Protein AF-A0A961TNY3-F1 (afdb_monomer_lite)

Structure (mmCIF, N/CA/C/O backbone):
data_AF-A0A961TNY3-F1
#
_entry.id   AF-A0A961TNY3-F1
#
loop_
_atom_site.group_PDB
_atom_site.id
_atom_site.type_symbol
_atom_site.label_atom_id
_atom_site.label_alt_id
_atom_site.label_comp_id
_atom_site.label_asym_id
_atom_site.label_entity_id
_atom_site.label_seq_id
_atom_site.pdbx_PDB_ins_code
_atom_site.Cartn_x
_atom_site.Cartn_y
_atom_site.Cartn_z
_atom_site.occupancy
_atom_site.B_iso_or_equiv
_atom_site.auth_seq_id
_atom_site.auth_comp_id
_atom_site.auth_asym_id
_atom_site.auth_atom_id
_atom_site.pdbx_PDB_model_num
ATOM 1 N N . MET A 1 1 ? 1.656 -13.535 7.777 1.00 94.44 1 MET A N 1
ATOM 2 C CA . MET A 1 1 ? 2.368 -12.496 8.569 1.00 94.44 1 MET A CA 1
ATOM 3 C C . MET A 1 1 ? 1.475 -11.270 8.625 1.00 94.44 1 MET A C 1
ATOM 5 O O . MET A 1 1 ? 0.816 -11.018 7.625 1.00 94.44 1 MET A O 1
ATOM 9 N N . ILE A 1 2 ? 1.405 -10.568 9.757 1.00 97.38 2 ILE A N 1
ATOM 10 C CA . ILE A 1 2 ? 0.501 -9.423 9.947 1.00 97.38 2 ILE A CA 1
ATOM 11 C C . ILE A 1 2 ? 1.326 -8.156 10.177 1.00 97.38 2 ILE A C 1
ATOM 13 O O . ILE A 1 2 ? 2.306 -8.192 10.919 1.00 97.38 2 ILE A O 1
ATOM 17 N N . PHE A 1 3 ? 0.909 -7.055 9.556 1.00 98.00 3 PHE A N 1
ATOM 18 C CA . PHE A 1 3 ? 1.494 -5.730 9.724 1.00 98.00 3 PHE A CA 1
ATOM 19 C C . PHE A 1 3 ? 0.398 -4.728 10.071 1.00 98.00 3 PHE A C 1
ATOM 21 O O . PHE A 1 3 ? -0.585 -4.607 9.344 1.00 98.00 3 PHE A O 1
ATOM 28 N N . GLU A 1 4 ? 0.574 -4.002 11.168 1.00 98.12 4 GLU A N 1
ATOM 29 C CA . GLU A 1 4 ? -0.327 -2.929 11.582 1.00 98.12 4 GLU A CA 1
ATOM 30 C C . GLU A 1 4 ? 0.272 -1.584 11.165 1.00 98.12 4 GLU A C 1
ATOM 32 O O . GLU A 1 4 ? 1.422 -1.278 11.489 1.00 98.12 4 GLU A O 1
ATOM 37 N N . VAL A 1 5 ? -0.495 -0.785 10.424 1.00 98.12 5 VAL A N 1
ATOM 38 C CA . VAL A 1 5 ? -0.063 0.522 9.928 1.00 98.12 5 VAL A CA 1
ATOM 39 C C . VAL A 1 5 ? -1.028 1.605 10.400 1.00 98.12 5 VAL A C 1
ATOM 41 O O . VAL A 1 5 ? -2.150 1.682 9.891 1.00 98.12 5 VAL A O 1
ATOM 44 N N . PRO A 1 6 ? -0.595 2.480 11.324 1.00 98.00 6 PRO A N 1
ATOM 45 C CA . PRO A 1 6 ? -1.365 3.653 11.709 1.00 98.00 6 PRO A CA 1
ATOM 46 C C . PRO A 1 6 ? -1.552 4.608 10.529 1.00 98.00 6 PRO A C 1
ATOM 48 O O . PRO A 1 6 ? -0.603 4.935 9.809 1.00 98.00 6 PRO A O 1
ATOM 51 N N . LEU A 1 7 ? -2.776 5.090 10.350 1.00 97.44 7 LEU A N 1
ATOM 52 C CA . LEU A 1 7 ? -3.100 6.119 9.382 1.00 97.44 7 LEU A CA 1
ATOM 53 C C . LEU A 1 7 ? -2.862 7.503 9.980 1.00 97.44 7 LEU A C 1
ATOM 55 O O . LEU A 1 7 ? -3.238 7.818 11.104 1.00 97.44 7 LEU A O 1
ATOM 59 N N . THR A 1 8 ? -2.258 8.360 9.175 1.00 96.00 8 THR A N 1
ATOM 60 C CA . THR A 1 8 ? -1.970 9.760 9.475 1.00 96.00 8 THR A CA 1
ATOM 61 C C . THR A 1 8 ? -2.647 10.651 8.441 1.00 96.00 8 THR A C 1
ATOM 63 O O . THR A 1 8 ? -3.034 10.194 7.364 1.00 96.00 8 THR A O 1
ATOM 66 N N . GLU A 1 9 ? -2.693 11.956 8.692 1.00 94.81 9 GLU A N 1
ATOM 67 C CA . GLU A 1 9 ? -3.147 12.945 7.702 1.00 94.81 9 GLU A CA 1
ATOM 68 C C . GLU A 1 9 ? -2.421 12.820 6.348 1.00 94.81 9 GLU A C 1
ATOM 70 O O . GLU A 1 9 ? -2.994 13.068 5.285 1.00 94.81 9 GLU A O 1
ATOM 75 N N . GLY A 1 10 ? -1.155 12.379 6.350 1.00 94.19 10 GLY A N 1
ATOM 76 C CA . GLY A 1 10 ? -0.380 12.159 5.128 1.00 94.19 10 GLY A CA 1
ATOM 77 C C . GLY A 1 10 ? -1.018 11.134 4.185 1.00 94.19 10 GLY A C 1
ATOM 78 O O . GLY A 1 10 ? -0.955 11.303 2.963 1.00 94.19 10 GLY A O 1
ATOM 79 N N . ASN A 1 11 ? -1.688 10.117 4.734 1.00 96.38 11 ASN A N 1
ATOM 80 C CA . ASN A 1 11 ? -2.336 9.040 3.985 1.00 96.38 11 ASN A CA 1
ATOM 81 C C . ASN A 1 11 ? -3.505 9.545 3.127 1.00 96.38 11 ASN A C 1
ATOM 83 O O . ASN A 1 11 ? -3.664 9.092 1.985 1.00 96.38 11 ASN A O 1
ATOM 87 N N . PHE A 1 12 ? -4.248 10.528 3.642 1.00 94.75 12 PHE A N 1
ATOM 88 C CA . PHE A 1 12 ? -5.432 11.129 3.018 1.00 94.75 12 PHE A CA 1
ATOM 89 C C . PHE A 1 12 ? -5.103 12.392 2.215 1.00 94.75 12 PHE A C 1
ATOM 91 O O . PHE A 1 12 ? -5.727 12.625 1.183 1.00 94.75 12 PHE A O 1
ATOM 98 N N . GLY A 1 13 ? -4.056 13.127 2.605 1.00 86.69 13 GLY A N 1
ATOM 99 C CA . GLY A 1 13 ? -3.589 14.356 1.961 1.00 86.69 13 GLY A CA 1
ATOM 100 C C . GLY A 1 13 ? -4.195 15.626 2.565 1.00 86.69 13 GLY A C 1
ATOM 101 O O . GLY A 1 13 ? -5.336 15.638 3.003 1.00 86.69 13 GLY A O 1
ATOM 102 N N . LYS A 1 14 ? -3.422 16.723 2.570 1.00 73.31 14 LYS A N 1
ATOM 103 C CA . LYS A 1 14 ? -3.802 17.994 3.226 1.00 73.31 14 LYS A CA 1
ATOM 104 C C . LYS A 1 14 ? -4.776 18.867 2.423 1.00 73.31 14 LYS A C 1
ATOM 106 O O . LYS A 1 14 ? -5.480 19.686 3.000 1.00 73.31 14 LYS A O 1
ATOM 111 N N . SER A 1 15 ? -4.773 18.751 1.094 1.00 68.81 15 SER A N 1
ATOM 112 C CA . SER A 1 15 ? -5.558 19.621 0.191 1.00 68.81 15 SER A CA 1
ATOM 113 C C . SER A 1 15 ? -6.155 18.864 -1.002 1.00 68.81 15 SER A C 1
ATOM 115 O O . SER A 1 15 ? -6.640 19.468 -1.951 1.00 68.81 15 SER A O 1
ATOM 117 N N . GLY A 1 16 ? -6.093 17.531 -0.977 1.00 71.06 16 GLY A N 1
ATOM 118 C CA . GLY A 1 16 ? -6.570 16.654 -2.040 1.00 71.06 16 GLY A CA 1
ATOM 119 C C . GLY A 1 16 ? -6.332 15.190 -1.685 1.00 71.06 16 GLY A C 1
ATOM 120 O O . GLY A 1 16 ? -5.452 14.888 -0.879 1.00 71.06 16 GLY A O 1
ATOM 121 N N . ARG A 1 17 ? -7.113 14.289 -2.293 1.00 78.25 17 ARG A N 1
ATOM 122 C CA . ARG A 1 17 ? -7.058 12.851 -2.002 1.00 78.25 17 ARG A CA 1
ATOM 123 C C . ARG A 1 17 ? -5.699 12.267 -2.395 1.00 78.25 17 ARG A C 1
ATOM 125 O O . ARG A 1 17 ? -5.401 12.104 -3.577 1.00 78.25 17 ARG A O 1
ATOM 132 N N . ASN A 1 18 ? -4.887 11.925 -1.401 1.00 87.31 18 ASN A N 1
ATOM 133 C CA . ASN A 1 18 ? -3.617 11.236 -1.595 1.00 87.31 18 ASN A CA 1
ATOM 134 C C . ASN A 1 18 ? -3.860 9.726 -1.751 1.00 87.31 18 ASN A C 1
ATOM 136 O O . ASN A 1 18 ? -3.343 9.122 -2.690 1.00 87.31 18 ASN A O 1
ATOM 140 N N . ASN A 1 19 ? -4.682 9.134 -0.878 1.00 94.38 19 ASN A N 1
ATOM 141 C CA . ASN A 1 19 ? -5.127 7.735 -0.902 1.00 94.38 19 ASN A CA 1
ATOM 142 C C . ASN A 1 19 ? -3.975 6.723 -0.975 1.00 94.38 19 ASN A C 1
ATOM 144 O O . ASN A 1 19 ? -3.782 6.035 -1.980 1.00 94.38 19 ASN A O 1
ATOM 148 N N . HIS A 1 20 ? -3.185 6.639 0.092 1.00 96.44 20 HIS A N 1
ATOM 149 C CA . HIS A 1 20 ? -2.251 5.528 0.281 1.00 96.44 20 HIS A CA 1
ATOM 150 C C . HIS A 1 20 ? -2.070 5.139 1.719 1.00 96.44 20 HIS A C 1
ATOM 152 O O . HIS A 1 20 ? -2.271 5.948 2.615 1.00 96.44 20 HIS A O 1
ATOM 158 N N . VAL A 1 21 ? -1.545 3.935 1.893 1.00 97.31 21 VAL A N 1
ATOM 159 C CA . VAL A 1 21 ? -0.974 3.481 3.147 1.00 97.31 21 VAL A CA 1
ATOM 160 C C . VAL A 1 21 ? 0.547 3.460 3.019 1.00 97.31 21 VAL A C 1
ATOM 162 O O . VAL A 1 21 ? 1.076 3.107 1.958 1.00 97.31 21 VAL A O 1
ATOM 165 N N . TYR A 1 22 ? 1.232 3.905 4.071 1.00 97.50 22 TYR A N 1
ATOM 166 C CA . TYR A 1 22 ? 2.683 3.809 4.161 1.00 97.50 22 TYR A CA 1
ATOM 167 C C . TYR A 1 22 ? 3.069 2.350 4.415 1.00 97.50 22 TYR A C 1
ATOM 169 O O . TYR A 1 22 ? 2.428 1.671 5.208 1.00 97.50 22 TYR A O 1
ATOM 177 N N . ILE A 1 23 ? 4.071 1.844 3.705 1.00 97.31 23 ILE A N 1
ATOM 178 C CA . ILE A 1 23 ? 4.503 0.439 3.815 1.00 97.31 23 ILE A CA 1
ATOM 179 C C . ILE A 1 23 ? 5.985 0.305 4.159 1.00 97.31 23 ILE A C 1
ATOM 181 O O . ILE A 1 23 ? 6.539 -0.786 4.094 1.00 97.31 23 ILE A O 1
ATOM 185 N N . ASP A 1 24 ? 6.655 1.404 4.498 1.00 95.31 24 ASP A N 1
ATOM 186 C CA . ASP A 1 24 ? 8.077 1.430 4.848 1.00 95.31 24 ASP A CA 1
ATOM 187 C C . ASP A 1 24 ? 8.428 0.448 5.975 1.00 95.31 24 ASP A C 1
ATOM 189 O O . ASP A 1 24 ? 9.480 -0.190 5.923 1.00 95.31 24 ASP A O 1
ATOM 193 N N . THR A 1 25 ? 7.512 0.243 6.924 1.00 94.12 25 THR A N 1
ATOM 194 C CA . THR A 1 25 ? 7.700 -0.669 8.058 1.00 94.12 25 THR A CA 1
ATOM 195 C C . THR A 1 25 ? 7.737 -2.144 7.670 1.00 94.12 25 THR A C 1
ATOM 197 O O . THR A 1 25 ? 8.281 -2.934 8.433 1.00 94.12 25 THR A O 1
ATOM 200 N N . PHE A 1 26 ? 7.213 -2.539 6.503 1.00 95.88 26 PHE A N 1
ATOM 201 C CA . PHE A 1 26 ? 7.146 -3.951 6.099 1.00 95.88 26 PHE A CA 1
ATOM 202 C C . PHE A 1 26 ? 7.512 -4.232 4.638 1.00 95.88 26 PHE A C 1
ATOM 204 O O . PHE A 1 26 ? 7.515 -5.386 4.217 1.00 95.88 26 PHE A O 1
ATOM 211 N N . VAL A 1 27 ? 7.887 -3.220 3.851 1.00 95.50 27 VAL A N 1
ATOM 212 C CA . VAL A 1 27 ? 8.274 -3.393 2.438 1.00 95.50 27 VAL A CA 1
ATOM 213 C C . VAL A 1 27 ? 9.414 -4.400 2.256 1.00 95.50 27 VAL A C 1
ATOM 215 O O . VAL A 1 27 ? 9.480 -5.091 1.245 1.00 95.50 27 VAL A O 1
ATOM 218 N N . HIS A 1 28 ? 10.288 -4.525 3.256 1.00 94.06 28 HIS A N 1
ATOM 219 C CA . HIS A 1 28 ? 11.398 -5.475 3.272 1.00 94.06 28 HIS A CA 1
ATOM 220 C C . HIS A 1 28 ? 10.949 -6.946 3.343 1.00 94.06 28 HIS A C 1
ATOM 222 O O . HIS A 1 28 ? 11.729 -7.829 2.991 1.00 94.06 28 HIS A O 1
ATOM 228 N N . ALA A 1 29 ? 9.714 -7.209 3.779 1.00 95.38 29 ALA A N 1
ATOM 229 C CA . ALA A 1 29 ? 9.116 -8.540 3.824 1.00 95.38 29 ALA A CA 1
ATOM 230 C C . ALA A 1 29 ? 8.437 -8.937 2.499 1.00 95.38 29 ALA A C 1
ATOM 232 O O . ALA A 1 29 ? 7.957 -10.063 2.370 1.00 95.38 29 ALA A O 1
ATOM 233 N N . LEU A 1 30 ? 8.376 -8.029 1.518 1.00 96.12 30 LEU A N 1
ATOM 234 C CA . LEU A 1 30 ? 7.741 -8.266 0.224 1.00 96.12 30 LEU A CA 1
ATOM 235 C C . LEU A 1 30 ? 8.769 -8.683 -0.847 1.00 96.12 30 LEU A C 1
ATOM 237 O O . LEU A 1 30 ? 9.946 -8.319 -0.752 1.00 96.12 30 LEU A O 1
ATOM 241 N N . PRO A 1 31 ? 8.352 -9.417 -1.898 1.00 97.31 31 PRO A N 1
ATOM 242 C CA . PRO A 1 31 ? 9.239 -9.766 -3.003 1.00 97.31 31 PRO A CA 1
ATOM 243 C C . PRO A 1 31 ? 9.814 -8.524 -3.688 1.00 97.31 31 PRO A C 1
ATOM 245 O O . PRO A 1 31 ? 9.101 -7.572 -3.992 1.00 97.31 31 PRO A O 1
ATOM 248 N N . LYS A 1 32 ? 11.122 -8.525 -3.959 1.00 96.94 32 LYS A N 1
ATOM 249 C CA . LYS A 1 32 ? 11.817 -7.357 -4.534 1.00 96.94 32 LYS A CA 1
ATOM 250 C C . LYS A 1 32 ? 11.407 -7.056 -5.978 1.00 96.94 32 LYS A C 1
ATOM 252 O O . LYS A 1 32 ? 11.535 -5.922 -6.429 1.00 96.94 32 LYS A O 1
ATOM 257 N N . ASP A 1 33 ? 10.912 -8.055 -6.696 1.00 98.00 33 ASP A N 1
ATOM 258 C CA . ASP A 1 33 ? 10.478 -7.972 -8.090 1.00 98.00 33 ASP A CA 1
ATOM 259 C C . ASP A 1 33 ? 9.089 -7.329 -8.269 1.00 98.00 33 ASP A C 1
ATOM 261 O O . ASP A 1 33 ? 8.612 -7.228 -9.398 1.00 98.00 33 ASP A O 1
ATOM 265 N N . ILE A 1 34 ? 8.474 -6.823 -7.188 1.00 98.12 34 ILE A N 1
ATOM 266 C CA . ILE A 1 34 ? 7.285 -5.949 -7.241 1.00 98.12 34 ILE A CA 1
ATOM 267 C C . ILE A 1 34 ? 7.631 -4.455 -7.265 1.00 98.12 34 ILE A C 1
ATOM 269 O O . ILE A 1 34 ? 6.737 -3.605 -7.232 1.00 98.12 34 ILE A O 1
ATOM 273 N N . VAL A 1 35 ? 8.919 -4.109 -7.297 1.00 98.00 35 VAL A N 1
ATOM 274 C CA . VAL A 1 35 ? 9.385 -2.725 -7.415 1.00 98.00 35 VAL A CA 1
ATOM 275 C C . VAL A 1 35 ? 9.532 -2.360 -8.891 1.00 98.00 35 VAL A C 1
ATOM 277 O O . VAL A 1 35 ? 10.302 -2.972 -9.627 1.00 98.00 35 VAL A O 1
ATOM 280 N N . GLY A 1 36 ? 8.781 -1.348 -9.320 1.00 97.19 36 GLY A N 1
ATOM 281 C CA . GLY A 1 36 ? 8.774 -0.829 -10.683 1.00 97.19 36 GLY A CA 1
ATOM 282 C C . GLY A 1 36 ? 9.478 0.518 -10.812 1.00 97.19 36 GLY A C 1
ATOM 283 O O . GLY A 1 36 ? 10.024 1.084 -9.862 1.00 97.19 36 GLY A O 1
ATOM 284 N N . GLY A 1 37 ? 9.430 1.084 -12.012 1.00 97.12 37 GLY A N 1
ATOM 285 C CA . GLY A 1 37 ? 9.952 2.418 -12.279 1.00 97.12 37 GLY A CA 1
ATOM 286 C C . GLY A 1 37 ? 9.095 3.542 -11.682 1.00 97.12 37 GLY A C 1
ATOM 287 O O . GLY A 1 37 ? 8.077 3.339 -11.009 1.00 97.12 37 GLY A O 1
ATOM 288 N N . SER A 1 38 ? 9.513 4.778 -11.946 1.00 96.19 38 SER A N 1
ATOM 289 C CA . SER A 1 38 ? 8.889 5.971 -11.357 1.00 96.19 38 SER A CA 1
ATOM 290 C C . SER A 1 38 ? 7.502 6.316 -11.911 1.00 96.19 38 SER A C 1
ATOM 292 O O . SER A 1 38 ? 6.796 7.141 -11.329 1.00 96.19 38 SER A O 1
ATOM 294 N N . SER A 1 39 ? 7.079 5.677 -13.005 1.00 93.75 39 SER A N 1
ATOM 295 C CA . SER A 1 39 ? 5.774 5.876 -13.639 1.00 93.75 39 SER A CA 1
ATOM 296 C C . SER A 1 39 ? 5.166 4.550 -14.104 1.00 93.75 39 SER A C 1
ATOM 298 O O . SER A 1 39 ? 5.846 3.527 -14.170 1.00 93.75 39 SER A O 1
ATOM 300 N N . ARG A 1 40 ? 3.877 4.574 -14.470 1.00 92.00 40 ARG A N 1
ATOM 301 C CA . ARG A 1 40 ? 3.151 3.401 -14.998 1.00 92.00 40 ARG A CA 1
ATOM 302 C C . ARG A 1 40 ? 3.727 2.847 -16.303 1.00 92.00 40 ARG A C 1
ATOM 304 O O . ARG A 1 40 ? 3.492 1.684 -16.594 1.00 92.00 40 ARG A O 1
ATOM 311 N N . ALA A 1 41 ? 4.480 3.653 -17.054 1.00 95.12 41 ALA A N 1
ATOM 312 C CA . ALA A 1 41 ? 5.163 3.206 -18.269 1.00 95.12 41 ALA A CA 1
ATOM 313 C C . ALA A 1 41 ? 6.294 2.203 -17.975 1.00 95.12 41 ALA A C 1
ATOM 315 O O . ALA A 1 41 ? 6.728 1.486 -18.867 1.00 95.12 41 ALA A O 1
ATOM 316 N N . PHE A 1 42 ? 6.745 2.140 -16.720 1.00 95.56 42 PHE A N 1
ATOM 317 C CA . PHE A 1 42 ? 7.788 1.239 -16.250 1.00 95.56 42 PHE A CA 1
ATOM 318 C C . PHE A 1 42 ? 7.220 0.390 -15.101 1.00 95.56 42 PHE A C 1
ATOM 320 O O . PHE A 1 42 ? 7.426 0.715 -13.924 1.00 95.56 42 PHE A O 1
ATOM 327 N N . PRO A 1 43 ? 6.410 -0.636 -15.405 1.00 95.25 43 PRO A N 1
ATOM 328 C CA . PRO A 1 43 ? 5.863 -1.521 -14.385 1.00 95.25 43 PRO A CA 1
ATOM 329 C C . PRO A 1 43 ? 6.961 -2.382 -13.751 1.00 95.25 43 PRO A C 1
ATOM 331 O O . PRO A 1 43 ? 8.031 -2.577 -14.328 1.00 95.25 43 PRO A O 1
ATOM 334 N N . ALA A 1 44 ? 6.689 -2.893 -12.555 1.00 97.69 44 ALA A N 1
ATOM 335 C CA . ALA A 1 44 ? 7.521 -3.926 -11.951 1.00 97.69 44 ALA A CA 1
ATOM 336 C C . ALA A 1 44 ? 7.492 -5.242 -12.759 1.00 97.69 44 ALA A C 1
ATOM 338 O O . ALA A 1 44 ? 6.492 -5.512 -13.434 1.00 97.69 44 ALA A O 1
ATOM 339 N N . PRO A 1 45 ? 8.537 -6.089 -12.656 1.00 97.81 45 PRO A N 1
ATOM 340 C CA . PRO A 1 45 ? 8.543 -7.429 -13.250 1.00 97.81 45 PRO A CA 1
ATOM 341 C C . PRO A 1 45 ? 7.356 -8.301 -12.822 1.00 97.81 45 PRO A C 1
ATOM 343 O O . PRO A 1 45 ? 6.829 -9.072 -13.623 1.00 97.81 45 PRO A O 1
ATOM 346 N N . ARG A 1 46 ? 6.916 -8.171 -11.565 1.00 98.19 46 ARG A N 1
ATOM 347 C CA . ARG A 1 46 ? 5.721 -8.828 -11.030 1.00 98.19 46 ARG A CA 1
ATOM 348 C C . ARG A 1 46 ? 4.847 -7.838 -10.282 1.00 98.19 46 ARG A C 1
ATOM 350 O O . ARG A 1 46 ? 5.298 -6.794 -9.826 1.00 98.19 46 ARG A O 1
ATOM 357 N N . LYS A 1 47 ? 3.573 -8.185 -10.130 1.00 98.12 47 LYS A N 1
ATOM 358 C CA . LYS A 1 47 ? 2.630 -7.422 -9.314 1.00 98.12 47 LYS A CA 1
ATOM 359 C C . LYS A 1 47 ? 2.239 -8.201 -8.070 1.00 98.12 47 LYS A C 1
ATOM 361 O O . LYS A 1 47 ? 2.272 -9.430 -8.053 1.00 98.12 47 LYS A O 1
ATOM 366 N N . ILE A 1 48 ? 1.834 -7.459 -7.052 1.00 98.44 48 ILE A N 1
ATOM 367 C CA . ILE A 1 48 ? 1.209 -7.971 -5.839 1.00 98.44 48 ILE A CA 1
ATOM 368 C C . ILE A 1 48 ? -0.293 -7.691 -5.893 1.00 98.44 48 ILE A C 1
ATOM 370 O O . ILE A 1 48 ? -0.720 -6.645 -6.383 1.00 98.44 48 ILE A O 1
ATOM 374 N N . THR A 1 49 ? -1.100 -8.625 -5.404 1.00 98.75 49 THR A N 1
ATOM 375 C CA . THR A 1 49 ? -2.546 -8.438 -5.258 1.00 98.75 49 THR A CA 1
ATOM 376 C C . THR A 1 49 ? -2.844 -7.839 -3.891 1.00 98.75 49 THR A C 1
ATOM 378 O O . THR A 1 49 ? -2.440 -8.403 -2.877 1.00 98.75 49 THR A O 1
ATOM 381 N N . LEU A 1 50 ? -3.565 -6.724 -3.862 1.00 98.69 50 LEU A N 1
ATOM 382 C CA . LEU A 1 50 ? -4.235 -6.229 -2.663 1.00 98.69 50 LEU A CA 1
ATOM 383 C C . LEU A 1 50 ? -5.683 -6.712 -2.690 1.00 98.69 50 LEU A C 1
ATOM 385 O O . LEU A 1 50 ? -6.328 -6.599 -3.733 1.00 98.69 50 LEU A O 1
ATOM 389 N N . GLU A 1 51 ? -6.192 -7.217 -1.572 1.00 98.38 51 GLU A N 1
ATOM 390 C CA . GLU A 1 51 ? -7.589 -7.631 -1.434 1.00 98.38 51 GLU A CA 1
ATOM 391 C C . GLU A 1 51 ? -8.232 -7.098 -0.149 1.00 98.38 51 GLU A C 1
ATOM 393 O O . GLU A 1 51 ? -7.573 -7.003 0.881 1.00 98.38 51 GLU A O 1
ATOM 398 N N . TYR A 1 52 ? -9.519 -6.765 -0.197 1.00 98.31 52 TYR A N 1
ATOM 399 C CA . TYR A 1 52 ? -10.365 -6.514 0.976 1.00 98.31 52 TYR A CA 1
ATOM 400 C C . TYR A 1 52 ? -11.813 -6.830 0.607 1.00 98.31 52 TYR A C 1
ATOM 402 O O . TYR A 1 52 ? -12.225 -6.507 -0.501 1.00 98.31 52 TYR A O 1
ATOM 410 N N . ASP A 1 53 ? -12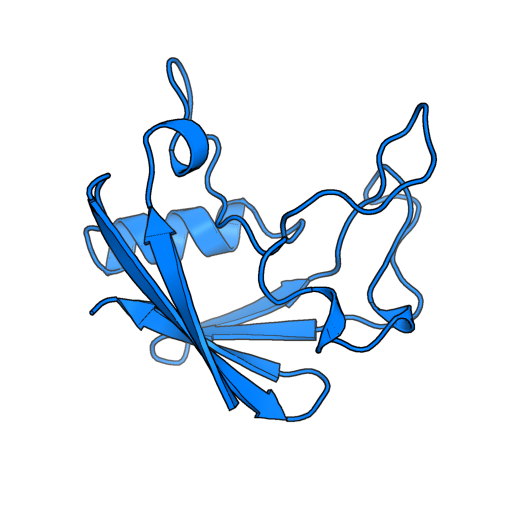.577 -7.453 1.507 1.00 96.31 53 ASP A N 1
ATOM 411 C CA . ASP A 1 53 ? -14.028 -7.676 1.347 1.00 96.31 53 ASP A CA 1
ATOM 412 C C . ASP A 1 53 ? -14.456 -8.181 -0.056 1.00 96.31 53 ASP A C 1
ATOM 414 O O . ASP A 1 53 ? -15.366 -7.660 -0.692 1.00 96.31 53 ASP A O 1
ATOM 418 N N . GLY A 1 54 ? -13.709 -9.146 -0.610 1.00 95.56 54 GLY A N 1
ATOM 419 C CA . GLY A 1 54 ? -13.943 -9.702 -1.953 1.00 95.56 54 GLY A CA 1
ATOM 420 C C . GLY A 1 54 ? -13.457 -8.846 -3.136 1.00 95.56 54 GLY A C 1
ATOM 421 O O . GLY A 1 54 ? -13.360 -9.355 -4.253 1.00 95.56 54 GLY A O 1
ATOM 422 N N . TYR A 1 55 ? -13.077 -7.587 -2.921 1.00 98.06 55 TYR A N 1
ATOM 423 C CA . TYR A 1 55 ? -12.440 -6.734 -3.924 1.00 98.06 55 TYR A CA 1
ATOM 424 C C . TYR A 1 55 ? -10.948 -7.031 -4.043 1.00 98.06 55 TYR A C 1
ATOM 426 O O . TYR A 1 55 ? -10.270 -7.261 -3.044 1.00 98.06 55 TYR A O 1
ATOM 434 N N . TYR A 1 56 ? -10.412 -6.953 -5.262 1.00 97.88 56 TYR A N 1
ATOM 435 C CA . TYR A 1 56 ? -8.993 -7.171 -5.533 1.00 97.88 56 TYR A CA 1
ATOM 436 C C . TYR A 1 56 ? -8.428 -6.175 -6.550 1.00 97.88 56 TYR A C 1
ATOM 438 O O . TYR A 1 56 ? -9.128 -5.672 -7.433 1.00 97.88 56 TYR A O 1
ATOM 446 N N . CYS A 1 57 ? -7.133 -5.887 -6.432 1.00 98.25 57 CYS A N 1
ATOM 447 C CA . CYS A 1 57 ? -6.392 -5.057 -7.375 1.00 98.25 57 CYS A CA 1
ATOM 448 C C . CYS A 1 57 ? -4.926 -5.484 -7.438 1.00 98.25 57 CYS A C 1
ATOM 450 O O . CYS A 1 57 ? -4.268 -5.630 -6.410 1.00 98.25 57 CYS A O 1
ATOM 452 N N . GLU A 1 58 ? -4.395 -5.640 -8.649 1.00 98.31 58 GLU A N 1
ATOM 453 C CA . GLU A 1 58 ? -2.959 -5.809 -8.839 1.00 98.31 58 GLU A CA 1
ATOM 454 C C . GLU A 1 58 ? -2.235 -4.461 -8.805 1.00 98.31 58 GLU A C 1
ATOM 456 O O . GLU A 1 58 ? -2.641 -3.494 -9.455 1.00 98.31 58 GLU A O 1
ATOM 461 N N . THR A 1 59 ? -1.105 -4.410 -8.112 1.00 98.31 59 THR A N 1
ATOM 462 C CA . THR A 1 59 ? -0.283 -3.208 -7.989 1.00 98.31 59 THR A CA 1
ATOM 463 C C . THR A 1 59 ? 1.200 -3.547 -7.929 1.00 98.31 59 THR A C 1
ATOM 465 O O . THR A 1 59 ? 1.599 -4.694 -7.754 1.00 98.31 59 THR A O 1
ATOM 468 N N . ASP A 1 60 ? 2.021 -2.515 -8.047 1.00 98.31 60 ASP A N 1
ATOM 469 C CA . ASP A 1 60 ? 3.446 -2.533 -7.764 1.00 98.31 60 ASP A CA 1
ATOM 470 C C . ASP A 1 60 ? 3.825 -1.391 -6.807 1.00 98.31 60 ASP A C 1
ATOM 472 O O . ASP A 1 60 ? 2.974 -0.591 -6.382 1.00 98.31 60 ASP A O 1
ATOM 476 N N . ILE A 1 61 ? 5.109 -1.338 -6.454 1.00 98.19 61 ILE A N 1
ATOM 477 C CA . ILE A 1 61 ? 5.731 -0.251 -5.701 1.00 98.19 61 ILE A CA 1
ATOM 478 C C . ILE A 1 61 ? 6.502 0.627 -6.697 1.00 98.19 61 ILE A C 1
ATOM 480 O O . ILE A 1 61 ? 7.444 0.146 -7.326 1.00 98.19 61 ILE A O 1
ATOM 484 N N . PRO A 1 62 ? 6.137 1.907 -6.881 1.00 97.75 62 PRO A N 1
ATOM 485 C CA . PRO A 1 62 ? 6.888 2.801 -7.749 1.00 97.75 62 PRO A CA 1
ATOM 486 C C . PRO A 1 62 ? 8.205 3.219 -7.094 1.00 97.75 62 PRO A C 1
ATOM 488 O O . PRO A 1 62 ? 8.328 3.253 -5.872 1.00 97.75 62 PRO A O 1
ATOM 491 N N . THR A 1 63 ? 9.162 3.649 -7.906 1.00 97.88 63 THR A N 1
ATOM 492 C CA . THR A 1 63 ? 10.403 4.278 -7.434 1.00 97.88 63 THR A CA 1
ATOM 493 C C . THR A 1 63 ? 10.332 5.805 -7.493 1.00 97.88 63 THR A C 1
ATOM 495 O O . THR A 1 63 ? 9.492 6.416 -8.164 1.00 97.88 63 THR A O 1
ATOM 498 N N . ASP A 1 64 ? 11.195 6.471 -6.737 1.00 96.81 64 ASP A N 1
ATOM 499 C CA . ASP A 1 64 ? 11.413 7.901 -6.856 1.00 96.81 64 ASP A CA 1
ATOM 500 C C . ASP A 1 64 ? 12.243 8.209 -8.109 1.00 96.81 64 ASP A C 1
ATOM 502 O O . ASP A 1 64 ? 13.280 7.596 -8.350 1.00 96.81 64 ASP A O 1
ATOM 506 N N . ARG A 1 65 ? 11.795 9.178 -8.915 1.00 95.94 65 ARG A N 1
ATOM 507 C CA . ARG A 1 65 ? 12.407 9.485 -10.217 1.00 95.94 65 ARG A CA 1
ATOM 508 C C . ARG A 1 65 ? 13.848 9.978 -10.095 1.00 95.94 65 ARG A C 1
ATOM 510 O O . ARG A 1 65 ? 14.633 9.747 -11.005 1.00 95.94 65 ARG A O 1
ATOM 517 N N . ARG A 1 66 ? 14.180 10.683 -9.011 1.00 95.81 66 ARG A N 1
ATOM 518 C CA . ARG A 1 66 ? 15.499 11.299 -8.829 1.00 95.81 66 ARG A CA 1
ATOM 519 C C . ARG A 1 66 ? 16.491 10.324 -8.211 1.00 95.81 66 ARG A C 1
ATOM 521 O O . ARG A 1 66 ? 17.654 10.320 -8.585 1.00 95.81 66 ARG A O 1
ATOM 528 N N . THR A 1 67 ? 16.039 9.535 -7.241 1.00 96.31 67 THR A N 1
ATOM 529 C CA . THR A 1 67 ? 16.924 8.668 -6.448 1.00 96.31 67 THR A CA 1
ATOM 530 C C . THR A 1 67 ? 16.898 7.203 -6.872 1.00 96.31 67 THR A C 1
ATOM 532 O O . THR A 1 67 ? 17.756 6.444 -6.435 1.00 96.31 67 THR A O 1
ATOM 535 N N . GLY A 1 68 ? 15.907 6.778 -7.661 1.00 94.31 68 GLY A N 1
ATOM 536 C CA . GLY A 1 68 ? 15.693 5.373 -8.022 1.00 94.31 68 GLY A CA 1
ATOM 537 C C . GLY A 1 68 ? 15.240 4.484 -6.858 1.00 94.31 68 GLY A C 1
ATOM 538 O O . GLY A 1 68 ? 15.044 3.288 -7.045 1.00 94.31 68 GLY A O 1
ATOM 539 N N . LYS A 1 69 ? 15.057 5.039 -5.652 1.00 95.06 69 LYS A N 1
ATOM 540 C CA . LYS A 1 69 ? 14.679 4.273 -4.456 1.00 95.06 69 LYS A CA 1
ATOM 541 C C . LYS A 1 69 ? 13.180 3.955 -4.448 1.00 95.06 69 LYS A C 1
ATOM 543 O O . LYS A 1 69 ? 12.403 4.787 -4.920 1.00 95.06 69 LYS A O 1
ATOM 548 N N . PRO A 1 70 ? 12.741 2.808 -3.899 1.00 95.94 70 PRO A N 1
ATOM 549 C CA . PRO A 1 70 ? 11.319 2.508 -3.744 1.00 95.94 70 PRO A CA 1
ATOM 550 C C . PRO A 1 70 ? 10.593 3.604 -2.958 1.00 95.94 70 PRO A C 1
ATOM 552 O O . PRO A 1 70 ? 11.106 4.108 -1.957 1.00 95.94 70 PRO A O 1
ATOM 555 N N . ARG A 1 71 ? 9.393 3.978 -3.403 1.00 96.19 71 ARG A N 1
ATOM 556 C CA . ARG A 1 71 ? 8.487 4.827 -2.624 1.00 96.19 71 ARG A CA 1
ATOM 557 C C . ARG A 1 71 ? 7.806 3.978 -1.550 1.00 96.19 71 ARG A C 1
ATOM 559 O O . ARG A 1 71 ? 7.540 2.803 -1.791 1.00 96.19 71 ARG A O 1
ATOM 566 N N . PRO A 1 72 ? 7.453 4.555 -0.394 1.00 95.94 72 PRO A N 1
ATOM 567 C CA . PRO A 1 72 ? 6.896 3.798 0.722 1.00 95.94 72 PRO A CA 1
ATOM 568 C C . PRO A 1 72 ? 5.393 3.532 0.545 1.00 95.94 72 PRO A C 1
ATOM 570 O O . PRO A 1 72 ? 4.636 3.678 1.495 1.00 95.94 72 PRO A O 1
ATOM 573 N N . PHE A 1 73 ? 4.921 3.208 -0.665 1.00 97.12 73 PHE A N 1
ATOM 574 C CA . PHE A 1 73 ? 3.503 2.942 -0.928 1.00 97.12 73 PHE A CA 1
ATOM 575 C C . PHE A 1 73 ? 3.259 2.145 -2.206 1.00 97.12 73 PHE A C 1
ATOM 577 O O . PHE A 1 73 ? 4.058 2.177 -3.139 1.00 97.12 73 PHE A O 1
ATOM 584 N N . PHE A 1 74 ? 2.081 1.528 -2.297 1.00 97.69 74 PHE A N 1
ATOM 585 C CA . PHE A 1 74 ? 1.584 0.919 -3.530 1.00 97.69 74 PHE A CA 1
ATOM 586 C C . PHE A 1 74 ? 1.042 1.952 -4.524 1.00 97.69 74 PHE A C 1
ATOM 588 O O . PHE A 1 74 ? 0.414 2.951 -4.156 1.00 97.69 74 PHE A O 1
ATOM 595 N N . ARG A 1 75 ? 1.240 1.695 -5.820 1.00 96.00 75 ARG A N 1
ATOM 596 C CA . ARG A 1 75 ? 0.778 2.570 -6.906 1.00 96.00 75 ARG A CA 1
ATOM 597 C C . ARG A 1 75 ? -0.753 2.627 -7.046 1.00 96.00 75 ARG A C 1
ATOM 599 O O . ARG A 1 75 ? -1.269 3.587 -7.623 1.00 96.00 75 ARG A O 1
ATOM 606 N N . ALA A 1 76 ? -1.492 1.647 -6.527 1.00 96.12 76 ALA A N 1
ATOM 607 C CA . ALA A 1 76 ? -2.952 1.545 -6.621 1.00 96.12 76 ALA A CA 1
ATOM 608 C C . ALA A 1 76 ? -3.730 2.538 -5.725 1.00 96.12 76 ALA A C 1
ATOM 610 O O . ALA A 1 76 ? -4.597 2.154 -4.943 1.00 96.12 76 ALA A O 1
ATOM 611 N N . ARG A 1 77 ? -3.479 3.844 -5.887 1.00 95.50 77 ARG A N 1
ATOM 612 C CA . ARG A 1 77 ? -4.106 4.923 -5.093 1.00 95.50 77 ARG A CA 1
ATOM 613 C C . ARG A 1 77 ? -5.635 4.907 -5.145 1.00 95.50 77 ARG A C 1
ATOM 615 O O . ARG A 1 77 ? -6.296 5.148 -4.145 1.00 95.50 77 ARG A O 1
ATOM 622 N N . GLY A 1 78 ? -6.209 4.596 -6.309 1.00 96.00 78 GLY A N 1
ATOM 623 C CA . GLY A 1 78 ? -7.663 4.494 -6.466 1.00 96.00 78 GLY A CA 1
ATOM 624 C C . GLY A 1 78 ? -8.270 3.336 -5.670 1.00 96.00 78 GLY A C 1
ATOM 625 O O . GLY A 1 78 ? -9.337 3.493 -5.087 1.00 96.00 78 GLY A O 1
ATOM 626 N N . PHE A 1 79 ? -7.578 2.194 -5.594 1.00 97.88 79 PHE A N 1
ATOM 627 C CA . PHE A 1 79 ? -8.028 1.046 -4.804 1.00 97.88 79 PHE A CA 1
ATOM 628 C C . PHE A 1 79 ? -7.960 1.341 -3.306 1.00 97.88 79 PHE A C 1
ATOM 630 O O . PHE A 1 79 ? -8.935 1.103 -2.606 1.00 97.88 79 PHE A O 1
ATOM 637 N N . ILE A 1 80 ? -6.867 1.958 -2.841 1.00 97.88 80 ILE A N 1
ATOM 638 C CA . ILE A 1 80 ? -6.746 2.395 -1.444 1.00 97.88 80 ILE A CA 1
ATOM 639 C C . ILE A 1 80 ? -7.806 3.445 -1.089 1.00 97.88 80 ILE A C 1
ATOM 641 O O . ILE A 1 80 ? -8.376 3.393 -0.008 1.00 97.88 80 ILE A O 1
ATOM 645 N N . GLY A 1 81 ? -8.113 4.370 -2.003 1.00 97.00 81 GLY A N 1
ATOM 646 C CA . GLY A 1 81 ? -9.181 5.348 -1.793 1.00 97.00 81 GLY A CA 1
ATOM 647 C C . GLY A 1 81 ? -10.549 4.693 -1.612 1.00 97.00 81 GLY A C 1
ATOM 648 O O . GLY A 1 81 ? -11.257 5.026 -0.673 1.00 97.00 81 GLY A O 1
ATOM 649 N N . ARG A 1 82 ? -10.890 3.714 -2.462 1.00 97.38 82 ARG A N 1
ATOM 650 C CA . ARG A 1 82 ? -12.132 2.939 -2.309 1.00 97.38 82 ARG A CA 1
ATOM 651 C C . ARG A 1 82 ? -12.157 2.132 -1.018 1.00 97.38 82 ARG A C 1
ATOM 653 O O . ARG A 1 82 ? -13.209 2.05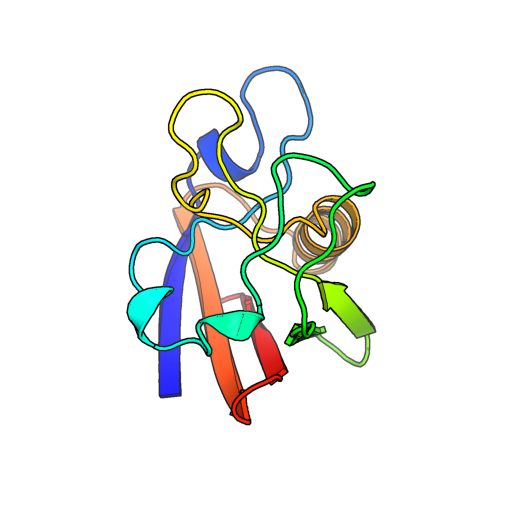2 -0.404 1.00 97.38 82 ARG A O 1
ATOM 660 N N . PHE A 1 83 ? -11.023 1.570 -0.603 1.00 98.19 83 PHE A N 1
ATOM 661 C CA . PHE A 1 83 ? -10.909 0.907 0.691 1.00 98.19 83 PHE A CA 1
ATOM 662 C C . PHE A 1 83 ? -11.216 1.880 1.836 1.00 98.19 83 PHE A C 1
ATOM 664 O O . PHE A 1 83 ? -12.097 1.589 2.636 1.00 98.19 83 PHE A O 1
ATOM 671 N N . PHE A 1 84 ? -10.560 3.046 1.880 1.00 97.50 84 PHE A N 1
ATOM 672 C CA . PHE A 1 84 ? -10.812 4.058 2.912 1.00 97.50 84 PHE A CA 1
ATOM 673 C C . PHE A 1 84 ? -12.276 4.501 2.946 1.00 97.50 84 PHE A C 1
ATOM 675 O O . PHE A 1 84 ? -12.861 4.535 4.025 1.00 97.50 84 PHE A O 1
ATOM 682 N N . ASP A 1 85 ? -12.870 4.783 1.782 1.00 96.81 85 ASP A N 1
ATOM 683 C CA . ASP A 1 85 ? -14.277 5.178 1.674 1.00 96.81 85 ASP A CA 1
ATOM 684 C C . ASP A 1 85 ? -15.215 4.037 2.144 1.00 96.81 85 ASP A C 1
ATOM 686 O O . ASP A 1 85 ? -16.191 4.299 2.843 1.00 96.81 85 ASP A O 1
ATOM 690 N N . HIS A 1 86 ? -14.903 2.773 1.819 1.00 97.81 86 HIS A N 1
ATOM 691 C CA . HIS A 1 86 ? -15.702 1.586 2.179 1.00 97.81 86 HIS A CA 1
ATOM 692 C C . HIS A 1 86 ? -15.708 1.297 3.680 1.00 97.81 86 HIS A C 1
ATOM 694 O O . HIS A 1 86 ? -16.756 0.999 4.243 1.00 97.81 86 HIS A O 1
ATOM 700 N N . VAL A 1 87 ? -14.546 1.391 4.331 1.00 97.44 87 VAL A N 1
ATOM 701 C CA . VAL A 1 87 ? -14.406 1.108 5.771 1.00 97.44 87 VAL A CA 1
ATOM 702 C C . VAL A 1 87 ? -14.553 2.352 6.653 1.00 97.44 87 VAL A C 1
ATOM 704 O O . VAL A 1 87 ? -14.476 2.250 7.872 1.00 97.44 87 VAL A O 1
ATOM 707 N N . GLY A 1 88 ? -14.753 3.532 6.057 1.00 96.88 88 GLY A N 1
ATOM 708 C CA . GLY A 1 88 ? -14.879 4.796 6.784 1.00 96.88 88 GLY A CA 1
ATOM 709 C C . GLY A 1 88 ? -13.599 5.242 7.499 1.00 96.88 88 GLY A C 1
ATOM 710 O O . GLY A 1 88 ? -13.699 5.902 8.533 1.00 96.88 88 GLY A O 1
ATOM 711 N N . ALA A 1 89 ? -12.428 4.889 6.957 1.00 97.50 89 ALA A N 1
ATOM 712 C CA . ALA A 1 89 ? -11.127 5.106 7.589 1.00 97.50 89 ALA A CA 1
ATOM 713 C C . ALA A 1 89 ? -10.788 6.593 7.788 1.00 97.50 89 ALA A C 1
ATOM 715 O O . ALA A 1 89 ? -11.081 7.440 6.937 1.00 97.50 89 ALA A O 1
ATOM 716 N N . ARG A 1 90 ? -10.106 6.901 8.893 1.00 96.31 90 ARG A N 1
ATOM 717 C CA . ARG A 1 90 ? -9.716 8.244 9.337 1.00 96.31 90 ARG A CA 1
ATOM 718 C C . ARG A 1 90 ? -8.287 8.250 9.896 1.00 96.31 90 ARG A C 1
ATOM 720 O O . ARG A 1 90 ? -7.736 7.202 10.236 1.00 96.31 90 ARG A O 1
ATOM 727 N N . PRO A 1 91 ? -7.648 9.428 9.998 1.00 96.44 91 PRO A N 1
ATOM 728 C CA . PRO A 1 91 ? -6.410 9.578 10.758 1.00 96.44 91 PRO A CA 1
ATOM 729 C C . PRO A 1 91 ? -6.571 9.048 12.190 1.00 96.44 91 PRO A C 1
ATOM 731 O O . PRO A 1 91 ? -7.561 9.349 12.853 1.00 96.44 91 PRO A O 1
ATOM 734 N N . GLY A 1 92 ? -5.593 8.275 12.661 1.00 97.00 92 GLY A N 1
ATOM 735 C CA . GLY A 1 92 ? -5.630 7.583 13.952 1.00 97.00 92 GLY A CA 1
ATOM 736 C C . GLY A 1 92 ? -6.036 6.109 13.864 1.00 97.00 92 GLY A C 1
ATOM 737 O O . GLY A 1 92 ? -5.624 5.337 14.728 1.00 97.00 92 GLY A O 1
ATOM 738 N N . ASP A 1 93 ? -6.756 5.700 12.815 1.00 98.25 93 ASP A N 1
ATOM 739 C CA . ASP A 1 93 ? -7.111 4.293 12.615 1.00 98.25 93 ASP A CA 1
ATOM 740 C C . ASP A 1 93 ? -5.889 3.450 12.233 1.00 98.25 93 ASP A C 1
ATOM 742 O O . ASP A 1 93 ? -4.857 3.963 11.791 1.00 98.25 93 ASP A O 1
ATOM 746 N N . VAL A 1 94 ? -6.018 2.128 12.347 1.00 98.44 94 VAL A N 1
ATOM 747 C CA . VAL A 1 94 ? -4.962 1.179 11.985 1.00 98.44 94 VAL A CA 1
ATOM 748 C C . VAL A 1 94 ? -5.436 0.285 10.847 1.00 98.44 94 VAL A C 1
ATOM 750 O O . VAL A 1 94 ? -6.406 -0.461 10.981 1.00 98.44 94 VAL A O 1
ATOM 753 N N . VAL A 1 95 ? -4.715 0.326 9.725 1.00 98.31 95 VAL A N 1
ATOM 754 C CA . VAL A 1 95 ? -4.890 -0.650 8.645 1.00 98.31 95 VAL A CA 1
ATOM 755 C C . VAL A 1 95 ? -4.046 -1.870 8.948 1.00 98.31 95 VAL A C 1
ATOM 757 O O . VAL A 1 95 ? -2.849 -1.766 9.213 1.00 98.31 95 VAL A O 1
ATOM 760 N N . VAL A 1 96 ? -4.666 -3.035 8.855 1.00 98.50 96 VAL A N 1
ATOM 761 C CA . VAL A 1 96 ? -3.996 -4.320 8.993 1.00 98.50 96 VAL A CA 1
ATOM 762 C C . VAL A 1 96 ? -3.727 -4.877 7.603 1.00 98.50 96 VAL A C 1
ATOM 764 O O . VAL A 1 96 ? -4.640 -4.986 6.787 1.00 98.50 96 VAL A O 1
ATOM 767 N N . PHE A 1 97 ? -2.474 -5.240 7.341 1.00 98.44 97 PHE A N 1
ATOM 768 C CA . PHE A 1 97 ? -2.073 -6.018 6.176 1.00 98.44 97 PHE A CA 1
ATOM 769 C C . PHE A 1 97 ? -1.716 -7.438 6.602 1.00 98.44 97 PHE A C 1
ATOM 771 O O . PHE A 1 97 ? -0.762 -7.653 7.346 1.00 98.44 97 PHE A O 1
ATOM 778 N N . GLU A 1 98 ? -2.438 -8.418 6.078 1.00 98.44 98 GLU A N 1
ATOM 779 C CA . GLU A 1 98 ? -2.120 -9.833 6.211 1.00 98.44 98 GLU A CA 1
ATOM 780 C C . GLU A 1 98 ? -1.460 -10.334 4.920 1.00 98.44 98 GLU A C 1
ATOM 782 O O . GLU A 1 98 ? -2.069 -10.356 3.851 1.00 98.44 98 GLU A O 1
ATOM 787 N N . LEU A 1 99 ? -0.204 -10.771 5.007 1.00 97.94 99 LEU A N 1
ATOM 788 C CA . LEU A 1 99 ? 0.473 -11.487 3.928 1.00 97.94 99 LEU A CA 1
ATOM 789 C C . LEU A 1 99 ? -0.056 -12.921 3.868 1.00 97.94 99 LEU A C 1
ATOM 791 O O . LEU A 1 99 ? 0.430 -13.789 4.600 1.00 97.94 99 LEU A O 1
ATOM 795 N N . VAL A 1 100 ? -1.055 -13.135 3.007 1.00 97.50 100 VAL A N 1
ATOM 796 C CA . VAL A 1 100 ? -1.714 -14.433 2.782 1.00 97.50 100 VAL A CA 1
ATOM 797 C C . VAL A 1 100 ? -0.917 -15.329 1.828 1.00 97.50 100 VAL A C 1
ATOM 799 O O . VAL A 1 100 ? -0.987 -16.550 1.911 1.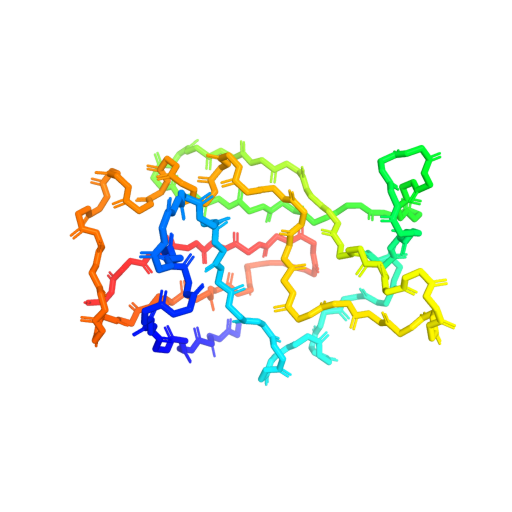00 97.50 100 VAL A O 1
ATOM 802 N N . SER A 1 101 ? -0.127 -14.739 0.926 1.00 96.56 101 SER A N 1
ATOM 803 C CA . SER A 1 101 ? 0.876 -15.432 0.107 1.00 96.56 101 SER A CA 1
ATOM 804 C C . SER A 1 101 ? 1.958 -14.439 -0.338 1.00 96.56 101 SER A C 1
ATOM 806 O O . SER A 1 101 ? 1.752 -13.232 -0.199 1.00 96.56 101 SER A O 1
ATOM 808 N N . PRO A 1 102 ? 3.097 -14.880 -0.911 1.00 96.00 102 PRO A N 1
ATOM 809 C CA . PRO A 1 102 ? 4.184 -13.968 -1.284 1.00 96.00 102 PRO A CA 1
ATOM 810 C C . PRO A 1 102 ? 3.767 -12.789 -2.181 1.00 96.00 102 PRO A C 1
ATOM 812 O O . PRO A 1 102 ? 4.375 -11.728 -2.108 1.00 96.00 102 PRO A O 1
ATOM 815 N N . TYR A 1 103 ? 2.715 -12.949 -2.994 1.00 98.12 103 TYR A N 1
ATOM 816 C CA . TYR A 1 103 ? 2.202 -11.914 -3.903 1.00 98.12 103 TYR A CA 1
ATOM 817 C C . TYR A 1 103 ? 0.743 -11.544 -3.619 1.00 98.12 103 TYR A C 1
ATOM 819 O O . TYR A 1 103 ? 0.044 -11.061 -4.514 1.00 98.12 103 TYR A O 1
ATOM 827 N N . ARG A 1 104 ? 0.264 -11.742 -2.387 1.00 98.38 104 ARG A N 1
ATOM 828 C CA . ARG A 1 104 ? -1.092 -11.347 -2.006 1.00 98.38 104 ARG A CA 1
ATOM 829 C C . ARG A 1 104 ? -1.142 -10.834 -0.570 1.00 98.38 104 ARG A C 1
ATOM 831 O O . ARG A 1 104 ? -0.715 -11.513 0.361 1.00 98.38 104 ARG A O 1
ATOM 838 N N . LEU A 1 105 ? -1.698 -9.637 -0.421 1.00 98.56 105 LEU A N 1
ATOM 839 C CA . LEU A 1 105 ? -1.964 -8.974 0.847 1.00 98.56 105 LE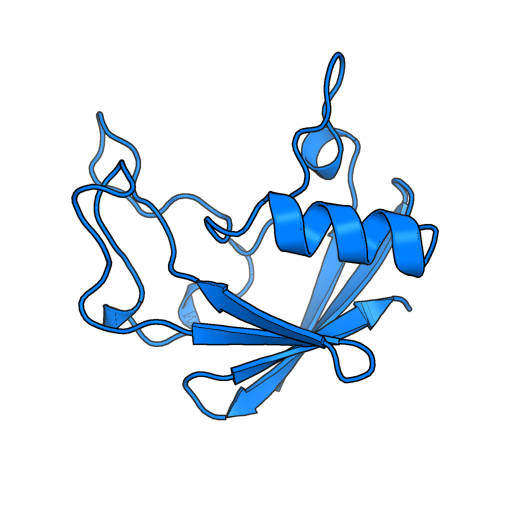U A CA 1
ATOM 840 C C . LEU A 1 105 ? -3.467 -8.775 1.007 1.00 98.56 105 LEU A C 1
ATOM 842 O O . LEU A 1 105 ? -4.108 -8.212 0.120 1.00 98.56 105 L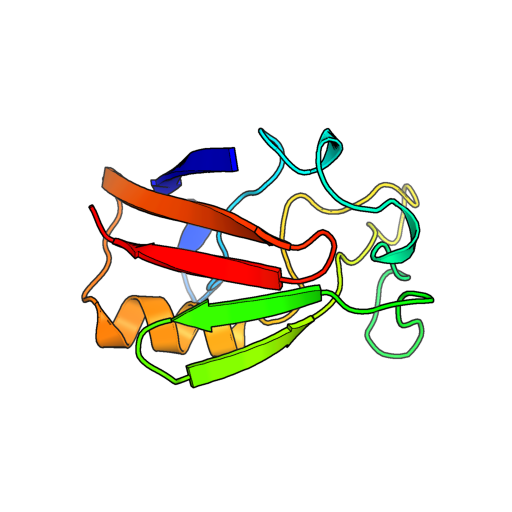EU A O 1
ATOM 846 N N . ARG A 1 106 ? -4.002 -9.177 2.154 1.00 98.62 106 ARG A N 1
ATOM 847 C CA . ARG A 1 106 ? -5.359 -8.844 2.575 1.00 98.62 106 ARG A CA 1
ATOM 848 C C . ARG A 1 106 ? -5.338 -7.634 3.495 1.00 98.62 106 ARG A C 1
ATOM 850 O O . ARG A 1 106 ? -4.471 -7.531 4.355 1.00 98.62 106 ARG A O 1
ATOM 857 N N . MET A 1 107 ? -6.281 -6.727 3.293 1.00 98.62 107 MET A N 1
ATOM 858 C CA . MET A 1 107 ? -6.435 -5.493 4.046 1.00 98.62 107 MET A CA 1
ATOM 859 C C . MET A 1 107 ? -7.716 -5.518 4.878 1.00 98.62 107 MET A C 1
ATOM 861 O O . MET A 1 107 ? -8.763 -5.963 4.405 1.00 98.62 107 MET A O 1
ATOM 865 N N . SER A 1 108 ? -7.644 -4.962 6.082 1.00 98.50 108 SER A N 1
ATOM 866 C CA . SER A 1 108 ? -8.801 -4.638 6.921 1.00 98.50 108 SER A CA 1
ATOM 867 C C . SER A 1 108 ? -8.520 -3.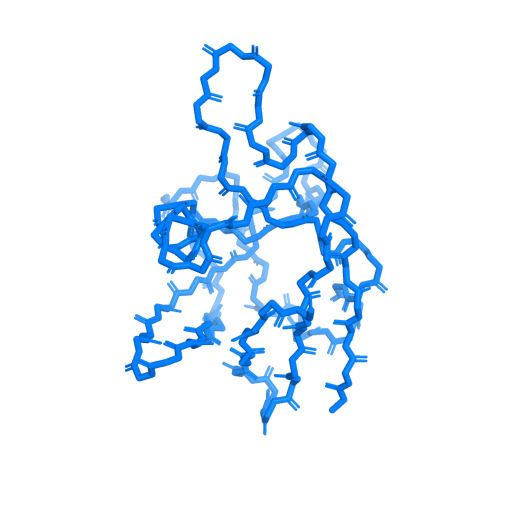394 7.767 1.00 98.50 108 SER A C 1
ATOM 869 O O . SER A 1 108 ? -7.367 -2.980 7.908 1.00 98.50 108 SER A O 1
ATOM 871 N N . LEU A 1 109 ? -9.570 -2.780 8.311 1.00 98.19 109 LEU A N 1
ATOM 872 C CA . LEU A 1 109 ? -9.458 -1.755 9.352 1.00 98.19 109 LEU A CA 1
ATOM 873 C C . LEU A 1 109 ? -9.652 -2.426 10.717 1.00 98.19 109 LEU A C 1
ATOM 875 O O . LEU A 1 109 ? -10.465 -3.348 10.816 1.00 98.19 109 LEU A O 1
ATOM 879 N N . LYS A 1 110 ? -8.878 -2.014 11.719 1.00 94.88 110 LYS A N 1
ATOM 880 C CA . LYS A 1 110 ? -8.978 -2.496 13.103 1.00 94.88 110 LYS A CA 1
ATOM 881 C C . LYS A 1 110 ? -9.899 -1.616 13.936 1.00 94.88 110 LYS A C 1
ATOM 883 O O . LYS A 1 110 ? -9.839 -0.385 13.737 1.00 94.88 110 LYS A O 1
#

Secondary structure (DSSP, 8-state):
-EEEEE--HHHH-SSS-------TTTGGGS-GGGB--SSTTS--SS-EEEEETTEEEEE-BPBPTTT-PBPSS-S-HHHHHHHHHHHT--TT-EEEEEEEETTEEEEEE-

Radius of gyration: 13.16 Å; chains: 1; bounding box: 33×35×32 Å

Sequence (110 aa):
MIFEVPLTEGNFGKSGRNNHVYIDTFVHALPKDIVGGSSRAFPAPRKITLEYDGYYCETDIPTDRRTGKPRPFFRARGFIGRFFDHVGARPGDVVVFELVSPYRLRMSLK

Foldseek 3Di:
DKDKFADACVCQDDPHGPQWTFQPVPVVVADPQLEWEQDPVTGGNAWAWEDEPHDIDTWGFYADNPPRHTDRTTPPRVVSVVQCVVQVDDHGWIWMWDCPDNRYTYIDTD

pLDDT: mean 95.88, std 4.91, range [68.81, 98.75]